Protein AF-A0A7J8I7T5-F1 (afdb_monomer_lite)

pLDDT: mean 96.35, std 6.41, range [52.84, 98.88]

Sequence (137 aa):
MKQRDKKVVTKTFHSAGLVVPVDKNEVGYRELPETDANLKRICKAIVEAPSDEERLKAFAPIQEMMTFVQFANDECDYGMGLELGMDLFCYGSHYFHKVAGQLLPLAYNLLKRNLFAEIIEDHLANRSKEDLDQLSA

Radius of gyration: 15.87 Å; chains: 1; bounding box: 42×42×41 Å

Secondary structure (DSSP, 8-state):
-HHHHTT-SB--TTSS-B-----TTSTT----SS-HHHHHHHHHHHHH-SSHHHHHHHTHHHHHHHHHHHHHHHTT-HHHHHHHHHHHHHH--GGGHHHHHHHHHHHHHHTT-HHHHHHHHHHHHT--S---TTS--

Structure (mmCIF, N/CA/C/O backbone):
data_AF-A0A7J8I7T5-F1
#
_entry.id   AF-A0A7J8I7T5-F1
#
loop_
_atom_site.group_PDB
_atom_site.id
_atom_site.type_symbol
_atom_site.label_atom_id
_atom_site.label_alt_id
_atom_site.label_comp_id
_atom_site.label_asym_id
_atom_site.label_entity_id
_atom_site.label_seq_id
_atom_site.pdbx_PDB_ins_code
_atom_site.Cartn_x
_atom_site.Cartn_y
_atom_site.Cartn_z
_atom_site.occupancy
_atom_site.B_iso_or_equiv
_atom_site.auth_seq_id
_atom_site.auth_comp_id
_atom_site.auth_asym_id
_atom_site.auth_atom_id
_atom_site.pdbx_PDB_model_num
ATOM 1 N N . MET A 1 1 ? -24.587 1.776 4.481 1.00 92.06 1 MET A N 1
ATOM 2 C CA . MET A 1 1 ? -23.341 2.302 3.871 1.00 92.06 1 MET A CA 1
ATOM 3 C C . MET A 1 1 ? -22.883 3.614 4.513 1.00 92.06 1 MET A C 1
ATOM 5 O O . MET A 1 1 ? -21.824 3.580 5.109 1.00 92.06 1 MET A O 1
ATOM 9 N N . LYS A 1 2 ? -23.691 4.690 4.580 1.00 95.62 2 LYS A N 1
ATOM 10 C CA . LYS A 1 2 ? -23.303 5.981 5.220 1.00 95.62 2 LYS A CA 1
ATOM 11 C C . LYS A 1 2 ? -22.685 5.897 6.631 1.00 95.62 2 LYS A C 1
ATOM 13 O O . LYS A 1 2 ? -21.871 6.732 6.999 1.00 95.62 2 LYS A O 1
ATOM 18 N N . GLN A 1 3 ? -23.084 4.919 7.449 1.00 97.00 3 GLN A N 1
ATOM 19 C CA . GLN A 1 3 ? -22.484 4.702 8.776 1.00 97.00 3 GLN A CA 1
ATOM 20 C C . GLN A 1 3 ? -21.047 4.164 8.708 1.00 97.00 3 GLN A C 1
ATOM 22 O O . GLN A 1 3 ? -20.245 4.485 9.577 1.00 97.00 3 GLN A O 1
ATOM 27 N N . ARG A 1 4 ? -20.723 3.359 7.687 1.00 97.88 4 ARG A N 1
ATOM 28 C CA . 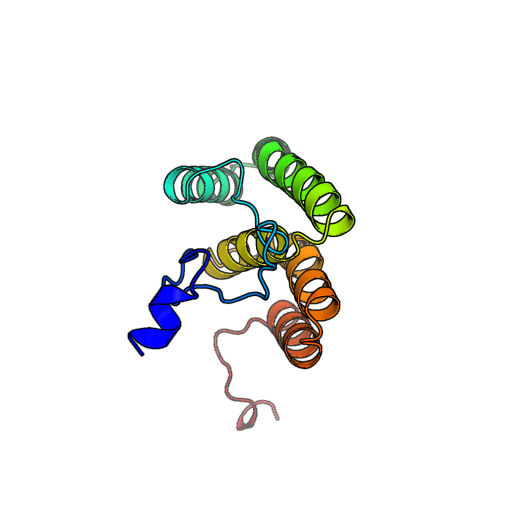ARG A 1 4 ? -19.364 2.869 7.423 1.00 97.88 4 ARG A CA 1
ATOM 29 C C . ARG A 1 4 ? -18.463 4.019 6.995 1.00 97.88 4 ARG A C 1
ATOM 31 O O . ARG A 1 4 ? -17.344 4.082 7.474 1.00 97.88 4 ARG A O 1
ATOM 38 N N . ASP A 1 5 ? -18.957 4.925 6.152 1.00 97.25 5 ASP A N 1
ATOM 39 C CA . ASP A 1 5 ? -18.153 6.027 5.599 1.00 97.25 5 ASP A CA 1
ATOM 40 C C . ASP A 1 5 ? -17.595 6.948 6.692 1.00 97.25 5 ASP A C 1
ATOM 42 O O . ASP A 1 5 ? -16.504 7.481 6.553 1.00 97.25 5 ASP A O 1
ATOM 46 N N . LYS A 1 6 ? -18.290 7.055 7.833 1.00 97.12 6 LYS A N 1
ATOM 47 C CA . LYS A 1 6 ? -17.805 7.767 9.029 1.00 97.12 6 LYS A CA 1
ATOM 48 C C . LYS A 1 6 ? -16.610 7.099 9.722 1.00 97.12 6 LYS A C 1
ATOM 50 O O . LYS A 1 6 ? -16.006 7.715 10.587 1.00 97.12 6 LYS A O 1
ATOM 55 N N . LYS A 1 7 ? -16.334 5.831 9.413 1.00 97.62 7 LYS A N 1
ATOM 56 C CA . LYS A 1 7 ? -15.227 5.029 9.959 1.00 97.62 7 LYS A CA 1
ATOM 57 C C . LYS A 1 7 ? -14.096 4.833 8.946 1.00 97.62 7 LYS A C 1
ATOM 59 O O . LYS A 1 7 ? -13.162 4.088 9.226 1.00 97.62 7 LYS A O 1
ATOM 64 N N . VAL A 1 8 ? -14.229 5.400 7.747 1.00 98.44 8 VAL A N 1
ATOM 65 C CA . VAL A 1 8 ? -13.202 5.306 6.710 1.00 98.44 8 VAL A CA 1
ATOM 66 C C . VAL A 1 8 ? -12.073 6.267 7.064 1.00 98.44 8 VAL A C 1
ATOM 68 O O . VAL A 1 8 ? -12.335 7.454 7.232 1.00 98.44 8 VAL A O 1
ATOM 71 N N . VAL A 1 9 ? -10.847 5.753 7.173 1.00 98.19 9 VAL A N 1
ATOM 72 C CA . VAL A 1 9 ? -9.660 6.552 7.537 1.00 98.19 9 VAL A CA 1
ATOM 73 C C . VAL A 1 9 ? -8.954 7.146 6.315 1.00 98.19 9 VAL A C 1
ATOM 75 O O . VAL A 1 9 ? -8.447 8.255 6.374 1.00 98.19 9 VAL A O 1
ATOM 78 N N . THR A 1 10 ? -9.005 6.450 5.178 1.00 98.44 10 THR A N 1
ATOM 79 C CA . THR A 1 10 ? -8.514 6.913 3.870 1.00 98.44 10 THR A CA 1
ATOM 80 C C . THR A 1 10 ? -9.312 6.252 2.755 1.00 98.44 10 THR A C 1
ATOM 82 O O . THR A 1 10 ? -9.913 5.195 2.967 1.00 98.44 10 THR A O 1
ATOM 85 N N . LYS A 1 11 ? -9.345 6.862 1.567 1.00 98.06 11 LYS A N 1
ATOM 86 C CA . LYS A 1 11 ? -10.080 6.351 0.403 1.00 98.06 11 LYS A CA 1
ATOM 87 C C . LYS A 1 11 ? -9.302 5.349 -0.439 1.00 98.06 11 LYS A C 1
ATOM 89 O O . LYS A 1 11 ? -9.989 4.522 -1.047 1.00 98.06 11 LYS A O 1
ATOM 94 N N . THR A 1 12 ? -7.966 5.437 -0.439 1.00 98.31 12 THR A N 1
ATOM 95 C CA . THR A 1 12 ? -7.045 4.758 -1.373 1.00 98.31 12 THR A CA 1
ATOM 96 C C . THR A 1 12 ? -7.388 5.014 -2.847 1.00 98.31 12 THR A C 1
ATOM 98 O O . THR A 1 12 ? -8.411 5.617 -3.200 1.00 98.31 12 THR A O 1
ATOM 101 N N . PHE A 1 13 ? -6.572 4.497 -3.762 1.00 98.56 13 PHE A N 1
ATOM 102 C CA . PHE A 1 13 ? -6.775 4.665 -5.201 1.00 98.56 13 PHE A CA 1
ATOM 103 C C . PHE A 1 13 ? -8.068 4.030 -5.719 1.00 98.56 13 PHE A C 1
ATOM 105 O O . PHE A 1 13 ? -8.655 4.548 -6.670 1.00 98.56 13 PHE A O 1
ATOM 112 N N . HIS A 1 14 ? -8.550 2.954 -5.092 1.00 98.12 14 HIS A N 1
ATOM 113 C CA . HIS A 1 14 ? -9.804 2.302 -5.480 1.00 98.12 14 HIS A CA 1
ATOM 114 C C . HIS A 1 14 ? -11.051 2.980 -4.884 1.00 98.12 14 HIS A C 1
ATOM 116 O O . HIS A 1 14 ? -12.170 2.551 -5.159 1.00 98.12 14 HIS A O 1
ATOM 122 N N . SER A 1 15 ? -10.893 4.025 -4.059 1.00 98.06 15 SER A N 1
ATOM 123 C CA . SER A 1 15 ? -11.968 4.877 -3.513 1.00 98.06 15 SER A CA 1
ATOM 124 C C . SER A 1 15 ? -13.018 4.200 -2.620 1.00 98.06 15 SER A C 1
ATOM 126 O O . SER A 1 15 ? -13.900 4.873 -2.086 1.00 98.06 15 SER A O 1
ATOM 128 N N . ALA A 1 16 ? -12.938 2.884 -2.420 1.00 97.88 16 ALA A N 1
ATOM 129 C CA . ALA A 1 16 ? -13.845 2.152 -1.534 1.00 97.88 16 ALA A CA 1
ATOM 130 C C . ALA A 1 16 ? -13.552 2.429 -0.051 1.00 97.88 16 ALA A C 1
ATOM 132 O O . ALA A 1 16 ? -14.418 2.215 0.797 1.00 97.88 16 ALA A O 1
ATOM 133 N N . GLY A 1 17 ? -12.352 2.914 0.266 1.00 98.06 17 GLY A N 1
ATOM 134 C CA . GLY A 1 17 ? -11.929 3.316 1.597 1.00 98.06 17 GLY A CA 1
ATOM 135 C C . GLY A 1 17 ? -11.557 2.184 2.548 1.00 98.06 17 GLY A C 1
ATOM 136 O O . GLY A 1 17 ? -12.152 1.102 2.525 1.00 98.06 17 GLY A O 1
ATOM 137 N N . LEU A 1 18 ? -10.581 2.461 3.412 1.00 98.56 18 LEU A N 1
ATOM 138 C CA . LEU A 1 18 ? -10.087 1.555 4.444 1.00 98.56 18 LEU A CA 1
ATOM 139 C C . LEU A 1 18 ? -10.748 1.833 5.788 1.00 98.56 18 LEU A C 1
ATOM 141 O O . LEU A 1 18 ? -10.963 2.976 6.177 1.00 98.56 18 LEU A O 1
ATOM 145 N N . VAL A 1 19 ? -11.035 0.755 6.512 1.00 98.62 19 VAL A N 1
ATOM 146 C CA . VAL A 1 19 ? -11.471 0.797 7.908 1.00 98.62 19 VAL A CA 1
ATOM 147 C C . VAL A 1 19 ? -10.473 -0.026 8.704 1.00 98.62 19 VAL A C 1
ATOM 149 O O . VAL A 1 19 ? -10.295 -1.215 8.425 1.00 98.62 19 VAL A O 1
ATOM 152 N N . VAL A 1 20 ? -9.841 0.588 9.694 1.00 98.38 20 VAL A N 1
ATOM 153 C CA . VAL A 1 20 ? -8.957 -0.064 10.668 1.00 98.38 20 VAL A CA 1
ATOM 154 C C . VAL A 1 20 ? -9.407 0.320 12.078 1.00 98.38 20 VAL A C 1
ATOM 156 O O . VAL A 1 20 ? -10.130 1.308 12.231 1.00 98.38 20 VAL A O 1
ATOM 159 N N . PRO A 1 21 ? -9.081 -0.475 13.108 1.00 98.25 21 PRO A N 1
ATOM 160 C CA . PRO A 1 21 ? -9.288 -0.048 14.485 1.00 98.25 21 PRO A CA 1
ATOM 161 C C . PRO A 1 21 ? -8.475 1.223 14.743 1.00 98.25 21 PRO A C 1
ATOM 163 O O . PRO A 1 21 ? -7.287 1.232 14.452 1.00 98.25 21 PRO A O 1
ATOM 166 N N . VAL A 1 22 ? -9.120 2.261 15.269 1.00 97.88 22 VAL A N 1
ATOM 167 C CA . VAL A 1 22 ? -8.469 3.479 15.764 1.00 97.88 22 VAL A CA 1
ATOM 168 C C . VAL A 1 22 ? -8.931 3.669 17.201 1.00 97.88 22 VAL A C 1
ATOM 170 O O . VAL A 1 22 ? -10.136 3.605 17.474 1.00 97.88 22 VAL A O 1
ATOM 173 N N . ASP A 1 23 ? -7.988 3.804 18.126 1.00 95.81 23 ASP A N 1
ATOM 174 C CA . ASP A 1 23 ? -8.289 3.961 19.542 1.00 95.81 23 ASP A CA 1
ATOM 175 C C . ASP A 1 23 ? -8.639 5.418 19.905 1.00 95.81 23 ASP A C 1
ATOM 177 O O . ASP A 1 23 ? -8.718 6.314 19.065 1.00 95.81 23 ASP A O 1
ATOM 181 N N . LYS A 1 24 ? -8.894 5.667 21.191 1.00 96.75 24 LYS A N 1
ATOM 182 C CA . LYS A 1 24 ? -9.244 7.004 21.700 1.00 96.75 24 LYS A CA 1
ATOM 183 C C . LYS A 1 24 ? -8.100 8.028 21.627 1.00 96.75 24 LYS A C 1
ATOM 185 O O . LYS A 1 24 ? -8.359 9.206 21.842 1.00 96.75 24 LYS A O 1
ATOM 190 N N . ASN A 1 25 ? -6.868 7.572 21.416 1.00 95.69 25 ASN A N 1
ATOM 191 C CA . ASN A 1 25 ? -5.666 8.390 21.289 1.00 95.69 25 ASN A CA 1
ATOM 192 C C . ASN A 1 25 ? -5.255 8.546 19.814 1.00 95.69 25 ASN A C 1
ATOM 194 O O . ASN A 1 25 ? -4.135 8.967 19.551 1.00 95.69 25 ASN A O 1
ATOM 198 N N . GLU A 1 26 ? -6.145 8.185 18.881 1.00 95.12 26 GLU A N 1
ATOM 199 C CA . GLU A 1 26 ? -5.926 8.225 17.432 1.00 95.12 26 GLU A CA 1
ATOM 200 C C . GLU A 1 26 ? -4.874 7.220 16.923 1.00 95.12 26 GLU A C 1
ATOM 202 O O . GLU A 1 26 ? -4.418 7.329 15.791 1.00 95.12 26 GLU A O 1
ATOM 207 N N . VAL A 1 27 ? -4.555 6.183 17.712 1.00 97.75 27 VAL A N 1
ATOM 208 C CA . VAL A 1 27 ? -3.626 5.112 17.316 1.00 97.75 27 VAL A CA 1
ATOM 209 C C . VAL A 1 27 ? -4.357 4.042 16.507 1.00 97.75 27 VAL A C 1
ATOM 211 O O . VAL A 1 27 ? -5.369 3.488 16.943 1.00 97.75 27 VAL A O 1
ATOM 214 N N . GLY A 1 28 ? -3.818 3.731 15.336 1.00 97.69 28 GLY A N 1
ATOM 215 C CA . GLY A 1 28 ? -4.255 2.713 14.385 1.00 97.69 28 GLY A CA 1
ATOM 216 C C . GLY A 1 28 ? -4.034 3.106 12.917 1.00 97.69 28 GLY A C 1
ATOM 217 O O . GLY A 1 28 ? -3.974 2.233 12.043 1.00 97.69 28 GLY A O 1
ATOM 218 N N . TYR A 1 29 ? -3.906 4.404 12.630 1.00 98.62 29 TYR A N 1
ATOM 219 C CA . TYR A 1 29 ? -3.691 4.948 11.290 1.00 98.62 29 TYR A CA 1
ATOM 220 C C . TYR A 1 29 ? -2.989 6.309 11.340 1.00 98.62 29 TYR A C 1
ATOM 222 O O . TYR A 1 29 ? -3.382 7.191 12.096 1.00 98.62 29 TYR A O 1
ATOM 230 N N . ARG A 1 30 ? -2.039 6.503 10.423 1.00 98.06 30 ARG A N 1
ATOM 231 C CA . ARG A 1 30 ? -1.470 7.804 10.062 1.00 98.06 30 ARG A CA 1
ATOM 232 C C . ARG A 1 30 ? -1.367 7.911 8.544 1.00 98.06 30 ARG A C 1
ATOM 234 O O . ARG A 1 30 ? -1.228 6.891 7.870 1.00 98.06 30 ARG A O 1
ATOM 241 N N . GLU A 1 31 ? -1.438 9.133 8.030 1.00 98.00 31 GLU A N 1
ATOM 242 C CA . GLU A 1 31 ? -1.396 9.410 6.592 1.00 98.00 31 GLU A CA 1
ATOM 243 C C . GLU A 1 31 ? -0.007 9.142 5.992 1.00 98.00 31 GLU A C 1
ATOM 245 O O . GLU A 1 31 ? 1.023 9.249 6.666 1.00 98.00 31 GLU A O 1
ATOM 250 N N . LEU A 1 32 ? 0.025 8.828 4.695 1.00 98.38 32 LEU A N 1
ATOM 251 C CA . LEU A 1 32 ? 1.263 8.827 3.918 1.00 98.38 32 LEU A CA 1
ATOM 252 C C . LEU A 1 32 ? 1.873 10.240 3.865 1.00 98.38 32 LEU A C 1
ATOM 254 O O . LEU A 1 32 ? 1.139 11.227 3.843 1.00 98.38 32 LEU A O 1
ATOM 258 N N . PRO A 1 33 ? 3.210 10.371 3.752 1.00 97.56 33 PRO A N 1
ATOM 259 C CA . PRO A 1 33 ? 3.855 11.678 3.576 1.00 97.56 33 PRO A CA 1
ATOM 260 C C . PRO A 1 33 ? 3.556 12.314 2.206 1.00 97.56 33 PRO A C 1
ATOM 262 O O . PRO A 1 33 ? 4.029 13.411 1.917 1.00 97.56 33 PRO A O 1
ATOM 265 N N . GLU A 1 34 ? 2.799 11.623 1.351 1.00 97.56 34 GLU A N 1
ATOM 266 C CA . GLU A 1 34 ? 2.501 12.004 -0.018 1.00 97.56 34 GLU A CA 1
ATOM 267 C C . GLU A 1 34 ? 1.001 11.980 -0.286 1.00 97.56 34 GLU A C 1
ATOM 269 O O . GLU A 1 34 ? 0.290 11.066 0.119 1.00 97.56 34 GLU A O 1
ATOM 274 N N . THR A 1 35 ? 0.520 12.963 -1.048 1.00 98.19 35 THR A N 1
ATOM 275 C CA . THR A 1 35 ? -0.867 12.956 -1.545 1.00 98.19 35 THR A CA 1
ATOM 276 C C . THR A 1 35 ? -1.066 11.878 -2.612 1.00 98.19 35 THR A C 1
ATOM 278 O O . THR A 1 35 ? -0.141 11.602 -3.380 1.00 98.19 35 THR A O 1
ATOM 281 N N . ASP A 1 36 ? -2.295 11.383 -2.796 1.00 97.94 36 ASP A N 1
ATOM 282 C CA . ASP A 1 36 ? -2.631 10.425 -3.863 1.00 97.94 36 ASP A CA 1
ATOM 283 C C . ASP A 1 36 ? -2.135 10.865 -5.247 1.00 97.94 36 ASP A C 1
ATOM 285 O O . ASP A 1 36 ? -1.656 10.066 -6.056 1.00 97.94 36 ASP A O 1
ATOM 289 N N . ALA A 1 37 ? -2.271 12.160 -5.547 1.00 98.12 37 ALA A N 1
ATOM 290 C CA . ALA A 1 37 ? -1.843 12.725 -6.818 1.00 98.12 37 ALA A CA 1
ATOM 291 C C . ALA A 1 37 ? -0.322 12.644 -6.986 1.00 98.12 37 ALA A C 1
ATOM 293 O O . ALA A 1 37 ? 0.147 12.346 -8.086 1.00 98.12 37 ALA A O 1
ATOM 294 N N . ASN A 1 38 ? 0.444 12.889 -5.919 1.00 98.44 38 ASN A N 1
ATOM 295 C CA . ASN A 1 38 ? 1.895 12.784 -5.977 1.00 98.44 38 ASN A CA 1
ATOM 296 C C . ASN A 1 38 ? 2.365 11.327 -5.983 1.00 98.44 38 ASN A C 1
ATOM 298 O O . ASN A 1 38 ? 3.202 10.973 -6.810 1.00 98.44 38 ASN A O 1
ATOM 302 N N . LEU A 1 39 ? 1.742 10.452 -5.190 1.00 98.56 39 LEU A N 1
ATOM 303 C 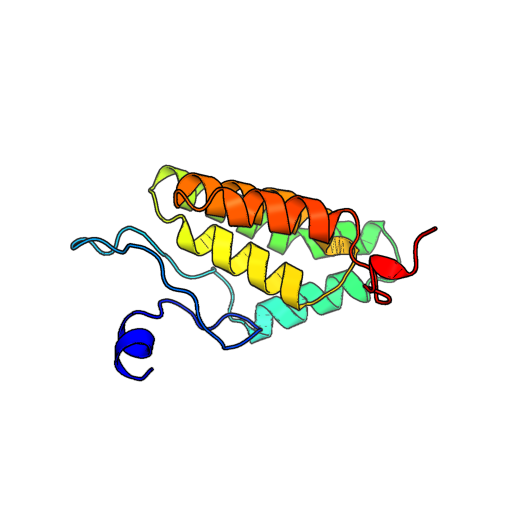CA . LEU A 1 39 ? 2.029 9.018 -5.210 1.00 98.56 39 LEU A CA 1
ATOM 304 C C . LEU A 1 39 ? 1.791 8.414 -6.604 1.00 98.56 39 LEU A C 1
ATOM 306 O O . LEU A 1 39 ? 2.629 7.664 -7.106 1.00 98.56 39 LEU A O 1
ATOM 310 N N . LYS A 1 40 ? 0.719 8.813 -7.306 1.00 98.56 40 LYS A N 1
ATOM 311 C CA . LYS A 1 40 ? 0.492 8.424 -8.714 1.00 98.56 40 LYS A CA 1
ATOM 312 C C . LYS A 1 40 ? 1.592 8.915 -9.657 1.00 98.56 40 LYS A C 1
ATOM 314 O O . LYS A 1 40 ? 1.931 8.196 -10.598 1.00 98.56 40 LYS A O 1
ATOM 319 N N . ARG A 1 41 ? 2.149 10.113 -9.435 1.00 98.62 41 ARG A N 1
ATOM 320 C CA . ARG A 1 41 ? 3.281 10.635 -10.227 1.00 98.62 41 ARG A CA 1
ATOM 321 C C . ARG A 1 41 ? 4.562 9.852 -9.958 1.00 98.62 41 ARG A C 1
ATOM 323 O O . ARG A 1 41 ? 5.236 9.498 -10.919 1.00 98.62 41 ARG A O 1
ATOM 330 N N . ILE A 1 42 ? 4.854 9.533 -8.697 1.00 98.56 42 ILE A N 1
ATOM 331 C CA . ILE A 1 42 ? 5.987 8.678 -8.310 1.00 98.56 42 ILE A CA 1
ATOM 332 C C . ILE A 1 42 ? 5.859 7.314 -8.997 1.00 98.56 42 ILE A C 1
ATOM 334 O O . ILE A 1 42 ? 6.779 6.872 -9.684 1.00 98.56 42 ILE A O 1
ATOM 338 N N . CYS A 1 43 ? 4.683 6.686 -8.906 1.00 98.62 43 CYS A N 1
ATOM 339 C CA . CYS A 1 43 ? 4.427 5.404 -9.560 1.00 98.62 43 CYS A CA 1
ATOM 340 C C . CYS A 1 43 ? 4.617 5.489 -11.083 1.00 98.62 43 CYS A C 1
ATOM 342 O O . CYS A 1 43 ? 5.252 4.617 -11.674 1.00 98.62 43 CYS A O 1
ATOM 344 N N . LYS A 1 44 ? 4.125 6.563 -11.717 1.00 98.56 44 LYS A N 1
ATOM 345 C CA . LYS A 1 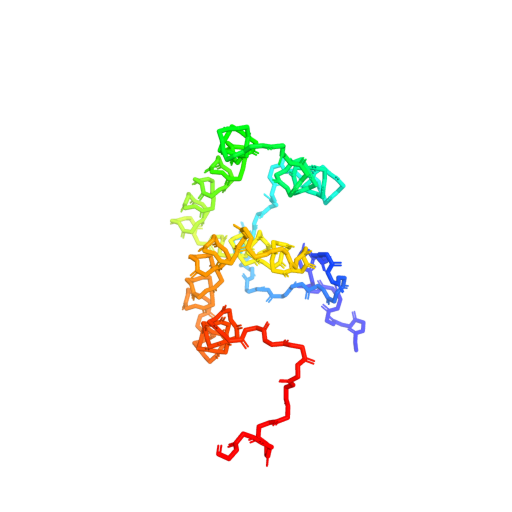44 ? 4.302 6.803 -13.156 1.00 98.56 44 LYS A CA 1
ATOM 346 C C . LYS A 1 44 ? 5.777 6.911 -13.537 1.00 98.56 44 LYS A C 1
ATOM 348 O O . LYS A 1 44 ? 6.191 6.247 -14.480 1.00 98.56 44 LYS A O 1
ATOM 353 N N . ALA A 1 45 ? 6.570 7.671 -12.782 1.00 98.44 45 ALA A N 1
ATOM 354 C CA . ALA A 1 45 ? 8.003 7.817 -13.031 1.00 98.44 45 ALA A CA 1
ATOM 355 C C . ALA A 1 45 ? 8.753 6.473 -12.958 1.00 98.44 45 ALA A C 1
ATOM 357 O O . ALA A 1 45 ? 9.618 6.207 -13.784 1.00 98.44 45 ALA A O 1
ATOM 358 N N . ILE A 1 46 ? 8.383 5.596 -12.020 1.00 98.50 46 ILE A N 1
ATOM 359 C CA . ILE A 1 46 ? 8.968 4.252 -11.887 1.00 98.50 46 ILE A CA 1
ATOM 360 C C . ILE A 1 46 ? 8.615 3.362 -13.087 1.00 98.50 46 ILE A C 1
ATOM 362 O O . ILE A 1 46 ? 9.473 2.657 -13.627 1.00 98.50 46 ILE A O 1
ATOM 366 N N . VAL A 1 47 ? 7.347 3.365 -13.504 1.00 98.19 47 VAL A N 1
ATOM 367 C CA . VAL A 1 47 ? 6.882 2.516 -14.610 1.00 98.19 47 VAL A CA 1
ATOM 368 C C . VAL A 1 47 ? 7.448 2.982 -15.950 1.00 98.19 47 VAL A C 1
ATOM 370 O O . VAL A 1 47 ? 7.838 2.145 -16.759 1.00 98.19 47 VAL A O 1
ATOM 373 N N . GLU A 1 48 ? 7.547 4.293 -16.161 1.00 98.06 48 GLU A N 1
ATOM 374 C CA . GLU A 1 48 ? 8.011 4.898 -17.417 1.00 98.06 48 GLU A CA 1
ATOM 375 C C . GLU A 1 48 ? 9.533 5.091 -17.491 1.00 98.06 48 GLU A C 1
ATOM 377 O O . GLU A 1 48 ? 10.034 5.559 -18.513 1.00 98.06 48 GLU A O 1
ATOM 382 N N . ALA A 1 49 ? 10.282 4.719 -16.447 1.00 98.19 49 ALA A N 1
ATOM 383 C CA . ALA A 1 49 ? 11.738 4.816 -16.447 1.00 98.19 49 ALA A CA 1
ATOM 384 C C . ALA A 1 49 ? 12.361 4.034 -17.632 1.00 98.19 49 ALA A C 1
ATOM 386 O O . ALA A 1 49 ? 12.029 2.861 -17.841 1.00 98.19 49 ALA A O 1
ATOM 387 N N . PRO A 1 50 ? 13.292 4.636 -18.395 1.00 97.31 50 PRO A N 1
ATOM 388 C CA . PRO A 1 50 ? 13.847 4.041 -19.613 1.00 97.31 50 PRO A CA 1
ATOM 389 C C . PRO A 1 50 ? 14.841 2.903 -19.341 1.00 97.31 50 PRO A C 1
ATOM 391 O O . PRO A 1 50 ? 15.161 2.139 -20.248 1.00 97.31 50 PRO A O 1
ATOM 394 N N . SER A 1 51 ? 15.338 2.775 -18.108 1.00 97.88 51 SER A N 1
ATOM 395 C CA . SER A 1 51 ? 16.288 1.739 -17.700 1.00 97.88 51 SER A CA 1
ATOM 396 C C . SER A 1 51 ? 16.051 1.298 -16.257 1.00 97.88 51 SER A C 1
ATOM 398 O O . SER A 1 51 ? 15.438 2.017 -15.466 1.00 97.88 51 SER A O 1
ATOM 400 N N . ASP A 1 52 ? 16.565 0.122 -15.893 1.00 96.50 52 ASP A N 1
ATOM 401 C CA . ASP A 1 52 ? 16.499 -0.372 -14.512 1.00 96.50 52 ASP A CA 1
ATOM 402 C C . ASP A 1 52 ? 17.303 0.496 -13.536 1.00 96.50 52 ASP A C 1
ATOM 404 O O . ASP A 1 52 ? 16.910 0.640 -12.380 1.00 96.50 52 ASP A O 1
ATOM 408 N N . GLU A 1 53 ? 18.386 1.132 -13.993 1.00 97.19 53 GLU A N 1
ATOM 409 C CA . GLU A 1 53 ? 19.161 2.062 -13.167 1.00 97.19 53 GLU A CA 1
ATOM 410 C C . GLU A 1 53 ? 18.343 3.314 -12.819 1.00 97.19 53 GLU A C 1
ATOM 412 O O . GLU A 1 53 ? 18.289 3.731 -11.660 1.00 97.19 53 GLU A O 1
ATOM 417 N N . GLU A 1 54 ? 17.670 3.908 -13.807 1.00 97.62 54 GLU A N 1
ATOM 418 C CA . GLU A 1 54 ? 16.793 5.057 -13.573 1.00 97.62 54 GLU A CA 1
ATOM 419 C C . GLU A 1 54 ? 15.570 4.668 -12.746 1.00 97.62 54 GLU A C 1
ATOM 421 O O . GLU A 1 54 ? 15.167 5.412 -11.851 1.00 97.62 54 GLU A O 1
ATOM 426 N N . ARG A 1 55 ? 15.031 3.465 -12.969 1.00 97.94 55 ARG A N 1
ATOM 427 C CA . ARG A 1 55 ? 13.935 2.916 -12.169 1.00 97.94 55 ARG A CA 1
ATOM 428 C C . ARG A 1 55 ? 14.330 2.768 -10.705 1.00 97.94 55 ARG A C 1
ATOM 430 O O . ARG A 1 55 ? 13.559 3.159 -9.834 1.00 97.94 55 ARG A O 1
ATOM 437 N N . LEU A 1 56 ? 15.527 2.254 -10.424 1.00 95.81 56 LEU A N 1
ATOM 438 C CA . LEU A 1 56 ? 16.037 2.113 -9.060 1.00 95.81 56 LEU A CA 1
ATOM 439 C C . LEU A 1 56 ? 16.135 3.470 -8.349 1.00 95.81 56 LEU A C 1
ATOM 441 O O . LEU A 1 56 ? 15.745 3.578 -7.190 1.00 95.81 56 LEU A O 1
ATOM 445 N N . LYS A 1 57 ? 16.584 4.519 -9.052 1.00 97.25 57 LYS A N 1
ATOM 446 C CA . LYS A 1 57 ? 16.605 5.894 -8.521 1.00 97.25 57 LYS A CA 1
ATOM 447 C C . LYS A 1 57 ? 15.186 6.418 -8.277 1.00 97.25 57 LYS A C 1
ATOM 449 O O . LYS A 1 57 ? 14.918 6.985 -7.221 1.00 97.25 57 LYS A O 1
ATOM 454 N N . ALA A 1 58 ? 14.266 6.179 -9.212 1.00 97.69 58 ALA A N 1
ATOM 455 C CA . ALA A 1 58 ? 12.860 6.562 -9.084 1.00 97.69 58 ALA A CA 1
ATOM 456 C C . ALA A 1 58 ? 12.131 5.829 -7.939 1.00 97.69 58 ALA A C 1
ATOM 458 O O . ALA A 1 58 ? 11.125 6.330 -7.444 1.00 97.69 58 ALA A O 1
ATOM 459 N N . PHE A 1 59 ? 12.638 4.675 -7.491 1.00 97.56 59 PHE A N 1
ATOM 460 C CA . PHE A 1 59 ? 12.112 3.934 -6.342 1.00 97.56 59 PHE A CA 1
ATOM 461 C C . PHE A 1 59 ? 12.475 4.542 -4.979 1.00 97.56 59 PHE A C 1
ATOM 463 O O . PHE A 1 59 ? 11.855 4.156 -3.987 1.00 97.56 59 PHE A O 1
ATOM 470 N N . ALA A 1 60 ? 13.428 5.478 -4.898 1.00 98.12 60 ALA A N 1
ATOM 471 C CA . ALA A 1 60 ? 13.886 6.036 -3.621 1.00 98.12 60 ALA A CA 1
ATOM 472 C C . ALA A 1 60 ? 12.746 6.582 -2.725 1.00 98.12 60 ALA A C 1
ATOM 474 O O . ALA A 1 60 ? 12.715 6.220 -1.549 1.00 98.12 60 ALA A O 1
ATOM 475 N N . PRO A 1 61 ? 11.743 7.327 -3.241 1.00 98.31 61 PRO A N 1
ATOM 476 C CA . PRO A 1 61 ? 10.617 7.786 -2.421 1.00 98.31 61 PRO A CA 1
ATOM 477 C C . PRO A 1 61 ? 9.757 6.640 -1.866 1.00 98.31 61 PRO A C 1
ATOM 479 O O . PRO A 1 61 ? 9.257 6.717 -0.747 1.00 98.31 61 PRO A O 1
ATOM 482 N N . ILE A 1 62 ? 9.595 5.543 -2.620 1.00 98.19 62 ILE A N 1
ATOM 483 C CA . ILE A 1 62 ? 8.872 4.357 -2.134 1.00 98.19 62 ILE A CA 1
ATOM 484 C C . ILE A 1 62 ? 9.642 3.702 -0.980 1.00 98.19 62 ILE A C 1
ATOM 486 O O . ILE A 1 62 ? 9.031 3.307 0.007 1.00 98.19 62 ILE A O 1
ATOM 490 N N . GLN A 1 63 ? 10.972 3.610 -1.072 1.00 97.94 63 GLN A N 1
ATOM 491 C CA . GLN A 1 63 ? 11.812 3.047 -0.005 1.00 97.94 63 GLN A CA 1
ATOM 492 C C . GLN A 1 63 ? 11.766 3.891 1.277 1.00 97.94 63 GLN A C 1
ATOM 494 O O . GLN A 1 63 ? 11.716 3.347 2.382 1.00 97.94 63 GLN A O 1
ATOM 499 N N . GLU A 1 64 ? 11.735 5.215 1.136 1.00 98.25 64 GLU A N 1
ATOM 500 C CA . GLU A 1 64 ? 11.557 6.133 2.260 1.00 98.25 64 GLU A CA 1
ATOM 501 C C . GLU A 1 64 ? 10.185 5.939 2.924 1.00 98.25 64 GLU A C 1
ATOM 503 O O . GLU A 1 64 ? 10.111 5.705 4.131 1.00 98.25 64 GLU A O 1
ATOM 508 N N . MET A 1 65 ? 9.100 5.894 2.140 1.00 98.56 65 MET A N 1
ATOM 509 C CA . MET A 1 65 ? 7.760 5.613 2.669 1.00 98.56 65 MET A CA 1
ATOM 510 C C . MET A 1 65 ? 7.664 4.240 3.342 1.00 98.56 65 MET A C 1
ATOM 512 O O . MET A 1 65 ? 7.044 4.121 4.395 1.00 98.56 65 MET A O 1
ATOM 516 N N . MET A 1 66 ? 8.311 3.207 2.794 1.00 98.38 66 MET A N 1
ATOM 517 C CA . MET A 1 66 ? 8.391 1.895 3.446 1.00 98.38 66 MET A CA 1
ATOM 518 C C . MET A 1 66 ? 9.081 1.967 4.811 1.00 98.38 66 MET A C 1
ATOM 520 O O . MET A 1 66 ? 8.676 1.256 5.728 1.00 98.38 66 MET A O 1
ATOM 524 N N . THR A 1 67 ? 10.098 2.819 4.957 1.00 98.44 67 THR A N 1
ATOM 525 C CA . THR A 1 67 ? 10.793 3.036 6.233 1.00 98.44 67 THR A CA 1
ATOM 526 C C . THR A 1 67 ? 9.862 3.700 7.246 1.00 98.44 67 THR A C 1
ATOM 528 O O . THR A 1 67 ? 9.754 3.229 8.376 1.00 98.44 67 THR A O 1
ATOM 531 N N . PHE A 1 68 ? 9.104 4.720 6.832 1.00 98.44 68 PHE A N 1
ATOM 532 C CA . PHE A 1 68 ? 8.080 5.328 7.689 1.00 98.44 68 PHE A CA 1
ATOM 533 C C . PHE A 1 68 ? 6.959 4.358 8.061 1.00 98.44 68 PHE A C 1
ATOM 535 O O . PHE A 1 68 ? 6.491 4.388 9.196 1.00 98.44 68 PHE A O 1
ATOM 542 N N . VAL A 1 69 ? 6.574 3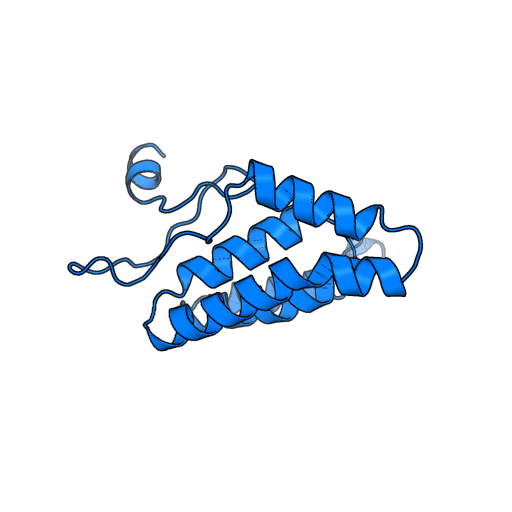.453 7.158 1.00 98.69 69 VAL A N 1
ATOM 543 C CA . VAL A 1 69 ? 5.623 2.381 7.473 1.00 98.69 69 VAL A CA 1
ATOM 544 C C . VAL A 1 69 ? 6.163 1.452 8.562 1.00 98.69 69 VAL A C 1
ATOM 546 O O . VAL A 1 69 ? 5.382 1.011 9.400 1.00 98.69 69 VAL A O 1
ATOM 549 N N . GLN A 1 70 ? 7.468 1.156 8.602 1.00 98.50 70 GLN A N 1
ATOM 550 C CA . GLN A 1 70 ? 8.023 0.360 9.705 1.00 98.50 70 GLN A CA 1
ATOM 551 C C . GLN A 1 70 ? 7.894 1.094 11.042 1.00 98.50 70 GLN A C 1
ATOM 553 O O . GLN A 1 70 ? 7.395 0.506 11.996 1.00 98.50 70 GLN A O 1
ATOM 558 N N . PHE A 1 71 ? 8.225 2.390 11.090 1.00 98.31 71 PHE A N 1
ATOM 559 C CA . PHE A 1 71 ? 8.007 3.197 12.296 1.00 98.31 71 PHE A CA 1
ATOM 560 C C . PHE A 1 71 ? 6.529 3.239 12.702 1.00 98.31 71 PHE A C 1
ATOM 562 O O . PHE A 1 71 ? 6.205 3.085 13.875 1.00 98.31 71 PHE A O 1
ATOM 569 N N . ALA A 1 72 ? 5.619 3.382 11.736 1.00 98.44 72 ALA A N 1
ATOM 570 C CA . ALA A 1 72 ? 4.184 3.335 11.992 1.00 98.44 72 ALA A CA 1
ATOM 571 C C . ALA A 1 72 ? 3.751 1.976 12.562 1.00 98.44 72 ALA A C 1
ATOM 573 O O . ALA A 1 72 ? 2.975 1.933 13.510 1.00 98.44 72 ALA A O 1
ATOM 574 N N . ASN A 1 73 ? 4.277 0.865 12.037 1.00 98.19 73 ASN A N 1
ATOM 575 C CA . ASN A 1 73 ? 3.982 -0.470 12.554 1.00 98.19 73 ASN A CA 1
ATOM 576 C C . ASN A 1 73 ? 4.475 -0.654 13.997 1.00 98.19 73 ASN A C 1
ATOM 578 O O . ASN A 1 73 ? 3.733 -1.198 14.815 1.00 98.19 73 ASN A O 1
ATOM 582 N N . ASP A 1 74 ? 5.680 -0.183 14.325 1.00 98.25 74 ASP A N 1
ATOM 583 C CA . ASP A 1 74 ? 6.213 -0.231 15.695 1.00 98.25 74 ASP A CA 1
ATOM 584 C C . ASP A 1 74 ? 5.350 0.588 16.676 1.00 98.25 74 ASP A C 1
ATOM 586 O O . ASP A 1 74 ? 5.207 0.228 17.845 1.00 98.25 74 ASP A O 1
ATOM 590 N N . GLU A 1 75 ? 4.710 1.650 16.180 1.00 98.19 75 GLU A N 1
ATOM 591 C CA . GLU A 1 75 ? 3.795 2.530 16.917 1.00 98.19 75 GLU A CA 1
ATOM 592 C C . GLU A 1 75 ? 2.307 2.135 16.767 1.00 98.19 75 GLU A C 1
ATOM 594 O O . GLU A 1 75 ? 1.418 2.895 17.146 1.00 98.19 75 GLU A O 1
ATOM 599 N N . CYS A 1 76 ? 2.023 0.925 16.268 1.00 98.19 76 CYS A N 1
ATOM 600 C CA . CYS A 1 76 ? 0.683 0.345 16.075 1.00 98.19 76 CYS A CA 1
ATOM 601 C C . CYS A 1 76 ? -0.228 1.022 15.027 1.00 98.19 76 CYS A C 1
ATOM 603 O O . CYS A 1 76 ? -1.402 0.661 14.908 1.00 98.19 76 CYS A O 1
ATOM 605 N N . ASP A 1 77 ? 0.299 1.923 14.200 1.00 98.56 77 ASP A N 1
ATOM 606 C CA . ASP A 1 77 ? -0.403 2.571 13.086 1.00 98.56 77 ASP A CA 1
ATOM 607 C C . ASP A 1 77 ? -0.392 1.721 11.806 1.00 98.56 77 ASP A C 1
ATOM 609 O O . ASP A 1 77 ? 0.008 2.146 10.717 1.00 98.56 77 ASP A O 1
ATOM 613 N N . TYR A 1 78 ? -0.890 0.489 11.926 1.00 98.62 78 TYR A N 1
ATOM 614 C CA . TYR A 1 78 ? -0.876 -0.520 10.859 1.00 98.62 78 TYR A CA 1
ATOM 615 C C . TYR A 1 78 ? -1.627 -0.093 9.588 1.00 98.62 78 TYR A C 1
ATOM 617 O O . TYR A 1 78 ? -1.387 -0.631 8.503 1.00 98.62 78 TYR A O 1
ATOM 625 N N . GLY A 1 79 ? -2.557 0.862 9.703 1.00 98.69 79 GLY A N 1
ATOM 626 C CA . GLY A 1 79 ? -3.318 1.385 8.574 1.00 98.69 79 GLY A CA 1
ATOM 627 C C . GLY A 1 79 ? -2.458 2.054 7.497 1.00 98.69 79 GLY A C 1
ATOM 628 O O . GLY A 1 79 ? -2.815 1.957 6.325 1.00 98.69 79 GLY A O 1
ATOM 629 N N . MET A 1 80 ? -1.316 2.650 7.861 1.00 98.75 80 MET A N 1
ATOM 630 C CA . MET A 1 80 ? -0.422 3.326 6.909 1.00 98.75 80 MET A CA 1
ATOM 631 C C . MET A 1 80 ? 0.191 2.333 5.909 1.00 98.75 80 MET A C 1
ATOM 633 O O . MET A 1 80 ? 0.178 2.549 4.697 1.00 98.75 80 MET A O 1
ATOM 637 N N . GLY A 1 81 ? 0.691 1.196 6.409 1.00 98.69 81 GLY A N 1
ATOM 638 C CA . GLY A 1 81 ? 1.243 0.138 5.559 1.00 98.69 81 GLY A CA 1
ATOM 639 C C . GLY A 1 81 ? 0.187 -0.515 4.669 1.00 98.69 81 GLY A C 1
ATOM 640 O O . GLY A 1 81 ? 0.470 -0.848 3.515 1.00 98.69 81 GLY A O 1
ATOM 641 N N . LEU A 1 82 ? -1.043 -0.648 5.182 1.00 98.88 82 LEU A N 1
ATOM 642 C CA . LEU A 1 82 ? -2.175 -1.151 4.409 1.00 98.88 82 LEU A CA 1
ATOM 643 C C . LEU A 1 82 ? -2.538 -0.207 3.252 1.00 98.88 82 LEU A C 1
ATOM 645 O O . LEU A 1 82 ? -2.788 -0.686 2.150 1.00 98.88 82 LEU A O 1
ATOM 649 N N . GLU A 1 83 ? -2.557 1.107 3.488 1.00 98.88 83 GLU A N 1
ATOM 650 C CA . GLU A 1 83 ? -2.819 2.121 2.459 1.00 98.88 83 GLU A CA 1
ATOM 651 C C . GLU A 1 83 ? -1.759 2.101 1.357 1.00 98.88 83 GLU A C 1
ATOM 653 O O . GLU A 1 83 ? -2.105 1.869 0.198 1.00 98.88 83 GLU A O 1
ATOM 658 N N . LEU A 1 84 ? -0.474 2.245 1.710 1.00 98.81 84 LEU A N 1
ATOM 659 C CA . LEU A 1 84 ? 0.610 2.269 0.722 1.00 98.81 84 LEU A CA 1
ATOM 660 C C . LEU A 1 84 ? 0.624 0.996 -0.129 1.00 98.81 84 LEU A C 1
ATOM 662 O O . LEU A 1 84 ? 0.722 1.056 -1.355 1.00 98.81 84 LEU A O 1
ATOM 666 N N . GLY A 1 85 ? 0.505 -0.169 0.515 1.00 98.75 85 GLY A N 1
ATOM 667 C CA . GLY A 1 85 ? 0.450 -1.446 -0.188 1.00 98.75 85 GLY A CA 1
ATOM 668 C C . GLY A 1 85 ? -0.742 -1.530 -1.144 1.00 98.75 85 GLY A C 1
ATOM 669 O O . GLY A 1 85 ? -0.596 -2.011 -2.270 1.00 98.75 85 GLY A O 1
ATOM 670 N N . MET A 1 86 ? -1.907 -1.028 -0.725 1.00 98.88 86 MET A N 1
ATOM 671 C CA . MET A 1 86 ? -3.135 -1.063 -1.517 1.00 98.88 86 MET A CA 1
ATOM 672 C C . MET A 1 86 ? -3.062 -0.125 -2.722 1.00 98.88 86 MET A C 1
ATOM 674 O O . MET A 1 86 ? -3.447 -0.513 -3.823 1.00 98.88 86 MET A O 1
ATOM 678 N N . ASP A 1 87 ? -2.518 1.077 -2.552 1.00 98.81 87 ASP A N 1
ATOM 679 C CA . ASP A 1 87 ? -2.345 2.035 -3.644 1.00 98.81 87 ASP A CA 1
ATOM 680 C C . ASP A 1 87 ? -1.385 1.509 -4.714 1.00 98.81 87 ASP A C 1
ATOM 682 O O . ASP A 1 87 ? -1.686 1.572 -5.911 1.00 98.81 87 ASP A O 1
ATOM 686 N N . LEU A 1 88 ? -0.275 0.895 -4.296 1.00 98.69 88 LEU A N 1
ATOM 687 C CA . LEU A 1 88 ? 0.669 0.227 -5.194 1.00 98.69 88 LEU A CA 1
ATOM 688 C C . LEU A 1 88 ? 0.027 -0.964 -5.923 1.00 98.69 88 LEU A C 1
ATOM 690 O O . LEU A 1 88 ? 0.205 -1.127 -7.135 1.00 98.69 88 LEU A O 1
ATOM 694 N N . PHE A 1 89 ? -0.768 -1.771 -5.214 1.00 98.62 89 PHE A N 1
ATOM 695 C CA . PHE A 1 89 ? -1.535 -2.863 -5.812 1.00 98.62 89 PHE A CA 1
ATOM 696 C C . PHE A 1 89 ? -2.543 -2.354 -6.857 1.00 98.62 89 PHE A C 1
ATOM 698 O O . PHE A 1 89 ? -2.632 -2.919 -7.956 1.00 98.62 89 PHE A O 1
ATOM 705 N N . CYS A 1 90 ? -3.263 -1.273 -6.545 1.00 98.50 90 CYS A N 1
ATOM 706 C CA . CYS A 1 90 ? -4.240 -0.634 -7.426 1.00 98.50 90 CYS A CA 1
ATOM 707 C C . CYS A 1 90 ? -3.613 0.073 -8.622 1.00 98.50 90 CYS A C 1
ATOM 709 O O . CYS A 1 90 ? -4.256 0.162 -9.666 1.00 98.50 90 CYS A O 1
ATOM 711 N N . TYR A 1 91 ? -2.371 0.544 -8.506 1.00 98.44 91 TYR A N 1
ATOM 712 C CA . TYR A 1 91 ? -1.642 1.076 -9.652 1.00 98.44 91 TYR A CA 1
ATOM 713 C C . TYR A 1 91 ? -1.403 -0.005 -10.722 1.00 98.44 91 TYR A C 1
ATOM 715 O O . TYR A 1 91 ? -1.403 0.287 -11.915 1.00 98.44 91 TYR A O 1
ATOM 723 N N . GLY A 1 92 ? -1.242 -1.267 -10.305 1.00 96.69 92 GLY A N 1
ATOM 724 C CA . GLY A 1 92 ? -1.349 -2.428 -11.196 1.00 96.69 92 GLY A CA 1
ATOM 725 C C . GLY A 1 92 ? -0.084 -2.805 -11.971 1.00 96.69 92 GLY A C 1
ATOM 726 O O . GLY A 1 92 ? -0.141 -3.687 -12.824 1.00 96.69 92 GLY A O 1
ATOM 727 N N . SER A 1 93 ? 1.059 -2.173 -11.694 1.00 97.44 93 SER A N 1
ATOM 728 C CA . SER A 1 93 ? 2.325 -2.523 -12.349 1.00 97.44 93 SER A CA 1
ATOM 729 C C . SER A 1 93 ? 3.056 -3.659 -11.632 1.00 97.44 93 SER A C 1
ATOM 731 O O . SER A 1 93 ? 3.184 -3.651 -10.406 1.00 97.44 93 SER A O 1
ATOM 733 N N . HIS A 1 94 ? 3.616 -4.592 -12.407 1.00 96.62 94 HIS A N 1
ATOM 734 C CA . HIS A 1 94 ? 4.389 -5.725 -11.891 1.00 96.62 94 HIS A CA 1
ATOM 735 C C . HIS A 1 94 ? 5.635 -5.296 -11.098 1.00 96.62 94 HIS A C 1
ATOM 737 O O . HIS A 1 94 ? 6.044 -6.001 -10.177 1.00 96.62 94 HIS A O 1
ATOM 743 N N . TYR A 1 95 ? 6.192 -4.108 -11.375 1.00 98.00 95 TYR A N 1
ATOM 744 C CA . TYR A 1 95 ? 7.308 -3.544 -10.604 1.00 98.00 95 TYR A CA 1
ATOM 745 C C . TYR A 1 95 ? 6.977 -3.355 -9.118 1.00 98.00 95 TYR A C 1
ATOM 747 O O . TYR A 1 95 ? 7.881 -3.342 -8.286 1.00 98.00 95 TYR A O 1
ATOM 755 N N . PHE A 1 96 ? 5.694 -3.245 -8.766 1.00 98.44 96 PHE A N 1
ATOM 756 C CA . PHE A 1 96 ? 5.258 -3.047 -7.386 1.00 98.44 96 PHE A CA 1
ATOM 757 C C . PHE A 1 96 ? 4.880 -4.336 -6.660 1.00 98.44 96 PHE A C 1
ATOM 759 O O . PHE A 1 96 ? 4.702 -4.291 -5.447 1.00 98.44 96 PHE A O 1
ATOM 766 N N . HIS A 1 97 ? 4.796 -5.486 -7.341 1.00 98.19 97 HIS A N 1
ATOM 767 C CA . HIS A 1 97 ? 4.337 -6.737 -6.721 1.00 98.19 97 HIS A CA 1
ATOM 768 C C . HIS A 1 97 ? 5.187 -7.129 -5.509 1.00 98.19 97 HIS A C 1
ATOM 770 O O . HIS A 1 97 ? 4.647 -7.492 -4.470 1.00 98.19 97 HIS A O 1
ATOM 776 N N . LYS A 1 98 ? 6.514 -6.978 -5.607 1.00 97.69 98 LYS A N 1
ATOM 777 C CA . LYS A 1 98 ? 7.426 -7.293 -4.500 1.00 97.69 98 LYS A CA 1
ATOM 778 C C . LYS A 1 98 ? 7.181 -6.409 -3.275 1.00 97.69 98 LYS A C 1
ATOM 780 O O . LYS A 1 98 ? 7.138 -6.919 -2.163 1.00 97.69 98 LYS A O 1
ATOM 785 N N . VAL A 1 99 ? 7.009 -5.103 -3.475 1.00 97.88 99 VAL A N 1
ATOM 786 C CA . VAL A 1 99 ? 6.787 -4.146 -2.379 1.00 97.88 99 VAL A CA 1
ATOM 787 C C . VAL A 1 99 ? 5.390 -4.321 -1.783 1.00 97.88 99 VAL A C 1
ATOM 789 O O . VAL A 1 99 ? 5.246 -4.403 -0.566 1.00 97.88 99 VAL A O 1
ATOM 792 N N . ALA A 1 100 ? 4.362 -4.467 -2.622 1.00 98.50 100 ALA A N 1
ATOM 793 C CA . ALA A 1 100 ? 3.004 -4.758 -2.170 1.00 98.50 100 ALA A CA 1
ATOM 794 C C . ALA A 1 100 ? 2.944 -6.073 -1.371 1.00 98.50 100 ALA A C 1
ATOM 796 O O . ALA A 1 100 ? 2.294 -6.116 -0.331 1.00 98.50 100 ALA A O 1
ATOM 797 N N . GLY A 1 101 ? 3.686 -7.103 -1.794 1.00 98.38 101 GLY A N 1
ATOM 798 C CA . GLY A 1 101 ? 3.808 -8.382 -1.087 1.00 98.38 101 GLY A CA 1
ATOM 799 C C . GLY A 1 101 ? 4.596 -8.315 0.226 1.00 98.38 101 GLY A C 1
ATOM 800 O O . GLY A 1 101 ? 4.464 -9.199 1.059 1.00 98.38 101 GLY A O 1
ATOM 801 N N . GLN A 1 102 ? 5.382 -7.263 0.461 1.00 98.50 102 GLN A N 1
ATOM 802 C CA . GLN A 1 102 ? 6.007 -7.014 1.766 1.00 98.50 102 GLN A CA 1
ATOM 803 C C . GLN A 1 102 ? 5.073 -6.247 2.711 1.00 98.50 102 GLN A C 1
ATOM 805 O O . GLN A 1 102 ? 5.098 -6.467 3.920 1.00 98.50 102 GLN A O 1
ATOM 810 N N . LEU A 1 103 ? 4.253 -5.342 2.168 1.00 98.81 103 LEU A N 1
ATOM 811 C CA . LEU A 1 103 ? 3.392 -4.447 2.942 1.00 98.81 103 LEU A CA 1
ATOM 812 C C . LEU A 1 103 ? 2.046 -5.085 3.302 1.00 98.81 103 LEU A C 1
ATOM 814 O O . LEU A 1 103 ? 1.664 -5.099 4.471 1.00 98.81 103 LEU A O 1
ATOM 818 N N . LEU A 1 104 ? 1.320 -5.607 2.309 1.00 98.81 104 LEU A N 1
ATOM 819 C CA . LEU A 1 104 ? -0.070 -6.038 2.473 1.00 98.81 104 LEU A CA 1
ATOM 820 C C . LEU A 1 104 ? -0.212 -7.265 3.385 1.00 98.81 104 LEU A C 1
ATOM 822 O O . LEU A 1 104 ? -1.005 -7.177 4.327 1.00 98.81 104 LEU A O 1
ATOM 826 N N . PRO A 1 105 ? 0.546 -8.367 3.205 1.00 98.81 105 PRO A N 1
ATOM 827 C CA . PRO A 1 105 ? 0.431 -9.517 4.100 1.00 98.81 105 PRO A CA 1
ATOM 828 C C . PRO A 1 105 ? 0.763 -9.160 5.550 1.00 98.81 105 PRO A C 1
ATOM 830 O O . PRO A 1 105 ? 0.018 -9.509 6.467 1.00 98.81 105 PRO A O 1
ATOM 833 N N . LEU A 1 106 ? 1.836 -8.389 5.766 1.00 98.75 106 LEU A N 1
ATOM 834 C CA . LEU A 1 106 ? 2.230 -7.924 7.094 1.00 98.75 106 LEU A CA 1
ATOM 835 C C . LEU A 1 106 ? 1.132 -7.067 7.738 1.00 98.75 106 LEU A C 1
ATOM 837 O O . LEU A 1 106 ? 0.720 -7.352 8.862 1.00 98.75 106 LEU A O 1
ATOM 841 N N . ALA A 1 107 ? 0.619 -6.061 7.026 1.00 98.75 107 ALA A N 1
ATOM 842 C CA . ALA A 1 107 ? -0.431 -5.186 7.539 1.00 98.75 107 ALA A CA 1
ATOM 843 C C . ALA A 1 107 ? -1.712 -5.969 7.876 1.00 98.75 107 ALA A C 1
ATOM 845 O O . ALA A 1 107 ? -2.307 -5.762 8.936 1.00 98.75 107 ALA A O 1
ATOM 846 N N . TYR A 1 108 ? -2.121 -6.917 7.025 1.00 98.88 108 TYR A N 1
ATOM 847 C CA . TYR A 1 108 ? -3.262 -7.787 7.312 1.00 98.88 108 TYR A CA 1
ATOM 848 C C . TYR A 1 108 ? -3.031 -8.661 8.548 1.00 98.88 108 TYR A C 1
ATOM 850 O O . TYR A 1 108 ? -3.924 -8.748 9.393 1.00 98.88 108 TYR A O 1
ATOM 858 N N . ASN A 1 109 ? -1.846 -9.248 8.709 1.00 98.75 109 ASN A N 1
ATOM 859 C CA . ASN A 1 109 ? -1.509 -10.064 9.877 1.00 98.75 109 ASN A CA 1
ATOM 860 C C . ASN A 1 109 ? -1.479 -9.246 11.180 1.00 98.75 109 ASN A C 1
ATOM 862 O O . ASN A 1 109 ? -2.013 -9.686 12.205 1.00 98.75 109 ASN A O 1
ATOM 866 N N . LEU A 1 110 ? -0.927 -8.028 11.150 1.00 98.44 110 LEU A N 1
ATOM 867 C CA . LEU A 1 110 ? -0.940 -7.102 12.291 1.00 98.44 110 LEU A CA 1
ATOM 868 C C . LEU A 1 110 ? -2.376 -6.702 12.669 1.00 98.44 110 LEU A C 1
ATOM 870 O O . LEU A 1 110 ? -2.735 -6.711 13.846 1.00 98.44 110 LEU A O 1
ATOM 874 N N . LEU A 1 111 ? -3.241 -6.493 11.671 1.00 98.62 111 LEU A N 1
ATOM 875 C CA . LEU A 1 111 ? -4.674 -6.220 11.840 1.00 98.62 111 LEU A CA 1
ATOM 876 C C . LEU A 1 111 ? -5.530 -7.460 12.163 1.00 98.62 111 LEU A C 1
ATOM 878 O O . LEU A 1 111 ? -6.753 -7.333 12.263 1.00 98.62 111 LEU A O 1
ATOM 882 N N . LYS A 1 112 ? -4.924 -8.648 12.315 1.00 98.69 112 LYS A N 1
ATOM 883 C CA . LYS A 1 112 ? -5.611 -9.934 12.561 1.00 98.69 112 LYS A CA 1
ATOM 884 C C . LYS A 1 112 ? -6.612 -10.314 11.460 1.00 98.69 112 LYS A C 1
ATOM 886 O O . LYS A 1 112 ? -7.698 -10.823 11.729 1.00 98.69 112 LYS A O 1
ATOM 891 N N . ARG A 1 113 ? -6.238 -10.065 10.203 1.00 98.69 113 ARG A N 1
ATOM 892 C CA . ARG A 1 113 ? -7.001 -10.348 8.973 1.00 98.69 113 ARG A CA 1
ATOM 893 C C . ARG A 1 113 ? -6.285 -11.386 8.101 1.00 98.69 113 ARG A C 1
ATOM 895 O O . ARG A 1 113 ? -6.151 -11.185 6.901 1.00 98.69 113 ARG A O 1
ATOM 902 N N . ASN A 1 114 ? -5.825 -12.478 8.706 1.00 98.38 114 ASN A N 1
ATOM 903 C CA . ASN A 1 114 ? -4.899 -13.443 8.090 1.00 98.38 114 ASN A CA 1
ATOM 904 C C . ASN A 1 114 ? -5.378 -13.986 6.730 1.00 98.38 114 ASN A C 1
ATOM 906 O O . ASN A 1 114 ? -4.592 -14.061 5.799 1.00 98.38 114 ASN A O 1
ATOM 910 N N . LEU A 1 115 ? -6.683 -14.239 6.564 1.00 98.75 115 LEU A N 1
ATOM 911 C CA . LEU A 1 115 ? -7.237 -14.687 5.278 1.00 98.75 115 LEU A CA 1
ATOM 912 C C . LEU A 1 115 ? -6.962 -13.697 4.130 1.00 98.75 115 LEU A C 1
ATOM 914 O O . LEU A 1 115 ? -6.760 -14.102 2.993 1.00 98.75 115 LEU A O 1
ATOM 918 N N . PHE A 1 116 ? -6.944 -12.389 4.405 1.00 98.75 116 PHE A N 1
ATOM 919 C CA . PHE A 1 116 ? -6.594 -11.398 3.385 1.00 98.75 116 PHE A CA 1
ATOM 920 C C . PHE A 1 116 ? -5.096 -11.370 3.082 1.00 98.75 116 PHE A C 1
ATOM 922 O O . PHE A 1 116 ? -4.745 -10.998 1.967 1.00 98.75 116 PHE A O 1
ATOM 929 N N . ALA A 1 117 ? -4.240 -11.771 4.030 1.00 98.69 117 ALA A N 1
ATOM 930 C CA . ALA A 1 117 ? -2.819 -11.984 3.768 1.00 98.69 117 ALA A CA 1
ATOM 931 C C . ALA A 1 117 ? -2.623 -13.159 2.795 1.00 98.69 117 ALA A C 1
ATOM 933 O O . ALA A 1 117 ? -1.958 -12.988 1.782 1.00 98.69 117 ALA A O 1
ATOM 934 N N . GLU A 1 118 ? -3.294 -14.289 3.032 1.00 98.56 118 GLU A N 1
ATOM 935 C CA . GLU A 1 118 ? -3.262 -15.455 2.132 1.00 98.56 118 GLU A CA 1
ATOM 936 C C . GLU A 1 118 ? -3.762 -15.088 0.723 1.00 98.56 118 GLU A C 1
ATOM 938 O O . GLU A 1 118 ? -3.058 -15.287 -0.265 1.00 98.56 118 GLU A O 1
ATOM 943 N N . ILE A 1 119 ? -4.931 -14.436 0.625 1.00 98.50 119 ILE A N 1
ATOM 944 C CA . ILE A 1 119 ? -5.505 -14.018 -0.666 1.00 98.50 119 ILE A CA 1
ATOM 945 C C . ILE A 1 119 ? -4.548 -13.115 -1.447 1.00 98.50 119 ILE A C 1
ATOM 947 O O . ILE A 1 119 ? -4.420 -13.263 -2.662 1.00 98.50 119 ILE A O 1
ATOM 951 N N . ILE A 1 120 ? -3.917 -12.135 -0.791 1.00 98.56 120 ILE A N 1
ATOM 952 C CA . ILE A 1 120 ? -3.051 -11.196 -1.508 1.00 98.56 120 ILE A CA 1
ATOM 953 C C . ILE A 1 120 ? -1.711 -11.827 -1.897 1.00 98.56 120 ILE A C 1
ATOM 955 O O . ILE A 1 120 ? -1.175 -11.464 -2.941 1.00 98.56 120 ILE A O 1
ATOM 959 N N . GLU A 1 121 ? -1.187 -12.769 -1.109 1.00 98.19 121 GLU A N 1
ATOM 960 C CA . GLU A 1 121 ? 0.005 -13.550 -1.461 1.00 98.19 121 GLU A CA 1
ATOM 961 C C . GLU A 1 121 ? -0.251 -14.388 -2.718 1.00 98.19 121 GLU A C 1
ATOM 963 O O . GLU A 1 121 ? 0.474 -14.240 -3.707 1.00 98.19 121 GLU A O 1
ATOM 968 N N . ASP A 1 122 ? -1.333 -15.170 -2.725 1.00 97.38 122 ASP A N 1
ATOM 969 C CA . ASP A 1 122 ? -1.720 -16.004 -3.866 1.00 97.38 122 ASP A CA 1
ATOM 970 C C . ASP A 1 122 ? -2.012 -15.157 -5.111 1.00 97.38 122 ASP A C 1
ATOM 972 O O . ASP A 1 122 ? -1.535 -15.449 -6.212 1.00 97.38 122 ASP A O 1
ATOM 976 N N . HIS A 1 123 ? -2.746 -14.053 -4.942 1.00 97.56 123 HIS A N 1
ATOM 977 C CA . HIS A 1 123 ? -3.099 -13.169 -6.049 1.00 97.56 123 HIS A CA 1
ATOM 978 C C . HIS A 1 123 ? -1.876 -12.446 -6.625 1.00 97.56 123 HIS A C 1
ATOM 980 O O . HIS A 1 123 ? -1.774 -12.308 -7.839 1.00 97.56 123 HIS A O 1
ATOM 986 N N . LEU A 1 124 ? -0.922 -11.989 -5.807 1.00 96.69 124 LEU A N 1
ATOM 987 C CA . LEU A 1 124 ? 0.301 -11.362 -6.324 1.00 96.69 124 LEU A CA 1
ATOM 988 C C . LEU A 1 124 ? 1.223 -12.369 -7.022 1.00 96.69 124 LEU A C 1
ATOM 990 O O . LEU A 1 124 ? 1.908 -11.983 -7.974 1.00 96.69 124 LEU A O 1
ATOM 994 N N . ALA A 1 125 ? 1.231 -13.630 -6.579 1.00 95.19 125 ALA A N 1
ATOM 995 C CA . ALA A 1 125 ? 1.968 -14.707 -7.232 1.00 95.19 125 ALA A CA 1
ATOM 996 C C . ALA A 1 125 ? 1.364 -15.072 -8.599 1.00 95.19 125 ALA A C 1
ATOM 998 O O . ALA A 1 125 ? 2.111 -15.290 -9.552 1.00 95.19 125 ALA A O 1
ATOM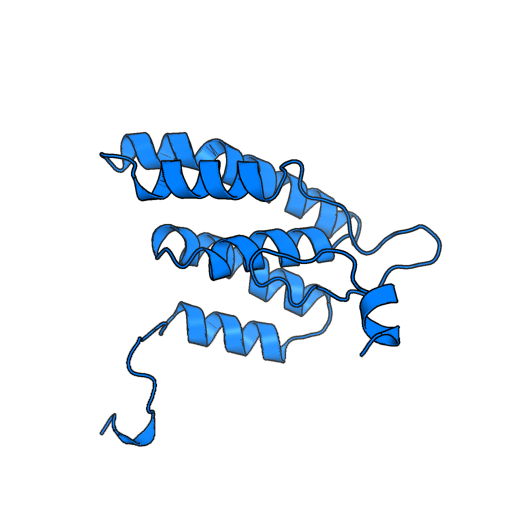 999 N N . ASN A 1 126 ? 0.031 -15.069 -8.712 1.00 93.19 126 ASN A N 1
ATOM 1000 C CA . ASN A 1 126 ? -0.709 -15.475 -9.910 1.00 93.19 126 ASN A CA 1
ATOM 1001 C C . ASN A 1 126 ? -1.726 -14.412 -10.359 1.00 93.19 126 ASN A C 1
ATOM 1003 O O . ASN A 1 126 ? -2.921 -14.674 -10.482 1.00 93.19 126 ASN A O 1
ATOM 1007 N N . ARG A 1 127 ? -1.252 -13.192 -10.635 1.00 90.88 127 ARG A N 1
ATOM 1008 C CA . ARG A 1 127 ? -2.098 -12.071 -11.082 1.00 90.88 127 ARG A CA 1
ATOM 1009 C C . ARG A 1 127 ? -2.419 -12.153 -12.577 1.00 90.88 127 ARG A C 1
ATOM 1011 O O . ARG A 1 127 ? -1.900 -11.366 -13.374 1.00 90.88 127 ARG A O 1
ATOM 1018 N N . SER A 1 128 ? -3.217 -13.147 -12.953 1.00 87.50 128 SER A N 1
ATOM 1019 C CA . SER A 1 128 ? -3.667 -13.361 -14.329 1.00 87.50 128 SER A CA 1
AT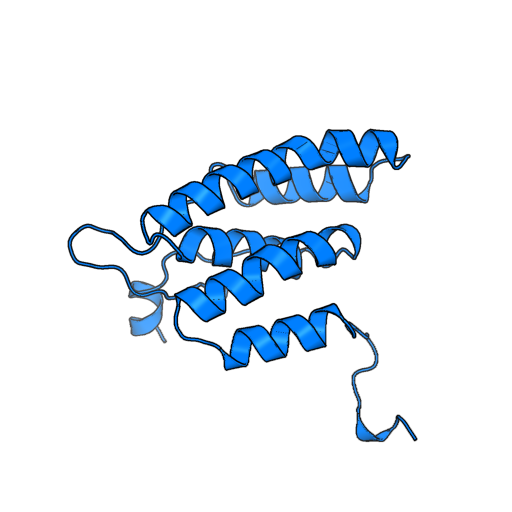OM 1020 C C . SER A 1 128 ? -4.699 -12.303 -14.763 1.00 87.50 128 SER A C 1
ATOM 1022 O O . SER A 1 128 ? -5.155 -11.470 -13.981 1.00 87.50 128 SER A O 1
ATOM 1024 N N . LYS A 1 129 ? -4.971 -12.258 -16.071 1.00 84.56 129 LYS A N 1
ATOM 1025 C CA . LYS A 1 129 ? -6.147 -11.576 -16.647 1.00 84.56 129 LYS A CA 1
ATOM 1026 C C . LYS A 1 129 ? -7.239 -12.575 -17.044 1.00 84.56 129 LYS A C 1
ATOM 1028 O O . LYS A 1 129 ? -8.355 -12.173 -17.366 1.00 84.56 129 LYS A O 1
ATOM 1033 N N . GLU A 1 130 ? -6.874 -13.852 -17.099 1.00 83.62 130 GLU A N 1
ATOM 1034 C CA . GLU A 1 130 ? -7.733 -14.998 -17.356 1.00 83.62 130 GLU A CA 1
ATOM 1035 C C . GLU A 1 130 ? -7.833 -15.768 -16.039 1.00 83.62 130 GLU A C 1
ATOM 1037 O O . GLU A 1 130 ? -6.908 -16.492 -15.671 1.00 83.62 130 GLU A O 1
ATOM 1042 N N . ASP A 1 131 ? -8.931 -15.552 -15.315 1.00 74.62 131 ASP A N 1
ATOM 1043 C CA . ASP A 1 131 ? -9.061 -15.941 -13.900 1.00 74.62 131 ASP A CA 1
ATOM 1044 C C . ASP A 1 131 ? -10.162 -17.004 -13.705 1.00 74.62 131 ASP A C 1
ATOM 1046 O O . ASP A 1 131 ? -10.846 -17.056 -12.684 1.00 74.62 131 ASP A O 1
ATOM 1050 N N . LEU A 1 132 ? -10.406 -17.820 -14.738 1.00 82.50 132 LEU A N 1
ATOM 1051 C CA . LEU A 1 132 ? -11.355 -18.931 -14.684 1.00 82.50 132 LEU A CA 1
ATOM 1052 C C . LEU A 1 132 ? -10.626 -20.225 -14.319 1.00 82.50 132 LEU A C 1
ATOM 1054 O O . LEU A 1 132 ? -10.190 -20.969 -15.196 1.00 82.50 132 LEU A O 1
ATOM 1058 N N . ASP A 1 133 ? -10.596 -20.536 -13.025 1.00 82.25 133 ASP A N 1
ATOM 1059 C CA . ASP A 1 133 ? -9.959 -21.747 -12.480 1.00 82.25 133 ASP A CA 1
ATOM 1060 C C . ASP A 1 133 ? -10.496 -23.065 -13.068 1.00 82.25 133 ASP A C 1
ATOM 1062 O O . ASP A 1 133 ? -9.856 -24.105 -12.979 1.00 82.25 133 ASP A O 1
ATOM 1066 N N . GLN A 1 134 ? -11.690 -23.060 -13.668 1.00 78.75 134 GLN A N 1
ATOM 1067 C CA . GLN A 1 134 ? -12.311 -24.262 -14.240 1.00 78.75 134 GLN A CA 1
ATOM 1068 C C . GLN A 1 134 ? -11.752 -24.651 -15.618 1.00 78.75 134 GLN A C 1
ATOM 1070 O O . GLN A 1 134 ? -12.122 -25.701 -16.144 1.00 78.75 134 GLN A O 1
ATOM 1075 N N . LEU A 1 135 ? -10.912 -23.807 -16.227 1.00 74.38 135 LEU A N 1
ATOM 1076 C CA . LEU A 1 135 ? -10.343 -24.032 -17.561 1.00 74.38 135 LEU A CA 1
ATOM 1077 C C . LEU A 1 135 ? -8.868 -24.466 -17.532 1.00 74.38 135 LEU A C 1
ATOM 1079 O O . LEU A 1 135 ? -8.355 -24.908 -18.559 1.00 74.38 135 LEU A O 1
ATOM 1083 N N . SER A 1 136 ? -8.197 -24.374 -16.382 1.00 61.81 136 SER A N 1
ATOM 1084 C CA . SER A 1 136 ? -6.841 -24.885 -16.160 1.00 61.81 136 SER A CA 1
ATOM 1085 C C . SER A 1 136 ? -6.881 -26.400 -15.909 1.00 61.81 136 SER A C 1
ATOM 1087 O O . SER A 1 136 ? -6.908 -26.861 -14.770 1.00 61.81 136 SER A O 1
ATOM 1089 N N . ALA A 1 137 ? -6.946 -27.168 -17.001 1.00 52.84 137 ALA A N 1
ATOM 1090 C CA . ALA A 1 137 ? -6.789 -28.626 -17.012 1.00 52.84 137 ALA A CA 1
ATOM 1091 C C . ALA A 1 137 ? -5.315 -29.056 -16.949 1.00 52.84 137 ALA A C 1
ATOM 1093 O O . ALA A 1 137 ? -4.469 -28.359 -17.557 1.00 52.84 137 ALA A O 1
#

InterPro domains:
  IPR019361 Histone PARylation factor 1 [PF10228] (1-127)
  IPR019361 Histone PARylation factor 1 [PTHR13386] (1-136)

Organism: Molossus molossus (NCBI:txid27622)

Foldseek 3Di:
DVVVVVQFPDLAPVRPGDHADADPVRQAADEQPDDLVVLLVLVVQLVPPPDPVSNVVSCVSVVVSVVVCVVSVVRNNLVSLCRSLVNLVVSPDLVCLVVNLVRNLVSCVSRVNNVRSVVSNVCSVPVDPPPPPVPPD